Protein AF-A0A6G9QIJ4-F1 (afdb_monomer)

Mean predicted aligned error: 6.13 Å

Secondary structure (DSSP, 8-state):
--HHHHHHHHHHHHHHHHT-HHHHHHHHHHTT--HHHHHHHHHHHHT-SS--HHHHHHHHHHHHHHHHHHHHT-

Foldseek 3Di:
DPPVLLVLLVVLLVCVVVVPPVVLVVSCVVVVHDPVLSVVLVVQQVPDPDRDSVSSSVSVVVSVVVVVVVVVVD

Organism: NCBI:txid1028752

Structure (mmCIF, N/CA/C/O backbone):
data_AF-A0A6G9QIJ4-F1
#
_entry.id   AF-A0A6G9QIJ4-F1
#
loop_
_atom_site.group_PDB
_atom_site.id
_atom_site.type_symbol
_atom_site.label_atom_id
_atom_site.label_alt_id
_atom_site.label_comp_id
_atom_site.label_asym_id
_atom_site.label_entity_id
_atom_site.label_seq_id
_atom_site.pdbx_PDB_ins_code
_atom_site.Cartn_x
_atom_site.Cartn_y
_atom_site.Cartn_z
_atom_site.occupancy
_atom_site.B_iso_or_equiv
_atom_site.auth_seq_id
_atom_site.auth_comp_id
_atom_site.auth_asym_id
_atom_site.auth_atom_id
_atom_site.pdbx_PDB_model_num
ATOM 1 N N . MET A 1 1 ? 6.956 0.088 10.998 1.00 60.62 1 MET A N 1
ATOM 2 C CA . MET A 1 1 ? 6.618 1.006 9.902 1.00 60.62 1 MET A CA 1
ATOM 3 C C . MET A 1 1 ? 7.562 2.193 9.852 1.00 60.62 1 MET A C 1
ATOM 5 O O . MET A 1 1 ? 7.701 2.922 10.826 1.00 60.62 1 MET A O 1
ATOM 9 N N . ASN A 1 2 ? 8.246 2.341 8.720 1.00 76.31 2 ASN A N 1
ATOM 10 C CA . ASN A 1 2 ? 8.975 3.556 8.355 1.00 76.31 2 ASN A CA 1
ATOM 11 C C . ASN A 1 2 ? 7.988 4.570 7.737 1.00 76.31 2 ASN A C 1
ATOM 13 O O . ASN A 1 2 ? 6.990 4.154 7.153 1.00 76.31 2 ASN A O 1
ATOM 17 N N . THR A 1 3 ? 8.283 5.870 7.798 1.00 81.56 3 THR A N 1
ATOM 18 C CA . THR A 1 3 ? 7.422 6.963 7.301 1.00 81.56 3 THR A CA 1
ATOM 19 C C . THR A 1 3 ? 7.033 6.806 5.825 1.00 81.56 3 THR A C 1
ATOM 21 O O . THR A 1 3 ? 5.939 7.197 5.430 1.00 81.56 3 THR A O 1
ATOM 24 N N . LEU A 1 4 ? 7.900 6.194 5.009 1.00 82.75 4 LEU A N 1
ATOM 25 C CA . LEU A 1 4 ? 7.591 5.874 3.611 1.00 82.75 4 LEU A CA 1
ATOM 26 C C . LEU A 1 4 ? 6.449 4.853 3.495 1.00 82.75 4 LEU A C 1
ATOM 28 O O . LEU A 1 4 ? 5.499 5.074 2.755 1.00 82.75 4 LEU A O 1
ATOM 32 N N . ILE A 1 5 ? 6.506 3.784 4.287 1.00 83.06 5 ILE A N 1
ATOM 33 C CA . ILE A 1 5 ? 5.507 2.711 4.260 1.00 83.06 5 ILE A CA 1
ATOM 34 C C . ILE A 1 5 ? 4.168 3.214 4.796 1.00 83.06 5 ILE A C 1
ATOM 36 O O . ILE A 1 5 ? 3.119 2.849 4.282 1.00 83.06 5 ILE A O 1
ATOM 40 N N . GLU A 1 6 ? 4.186 4.077 5.812 1.00 84.94 6 GLU A N 1
ATOM 41 C CA . GLU A 1 6 ? 2.965 4.699 6.335 1.00 84.94 6 GLU A CA 1
ATOM 42 C C . GLU A 1 6 ? 2.254 5.527 5.262 1.00 84.94 6 GLU A C 1
ATOM 44 O O . GLU A 1 6 ? 1.033 5.436 5.117 1.00 84.94 6 GLU A O 1
ATOM 49 N N . TYR A 1 7 ? 3.020 6.290 4.478 1.00 87.88 7 TYR A N 1
ATOM 50 C CA . TYR A 1 7 ? 2.499 7.048 3.346 1.00 87.88 7 TYR A CA 1
ATOM 51 C C . TYR A 1 7 ? 1.934 6.130 2.252 1.00 87.88 7 TYR A C 1
ATOM 53 O O . TYR A 1 7 ? 0.810 6.340 1.795 1.00 87.88 7 TYR A O 1
ATOM 61 N N . GLU A 1 8 ? 2.680 5.095 1.861 1.00 88.06 8 GLU A N 1
ATOM 62 C CA . GLU A 1 8 ? 2.258 4.125 0.843 1.00 88.06 8 GLU A CA 1
ATOM 63 C C . GLU A 1 8 ? 0.990 3.377 1.261 1.00 88.06 8 GLU A C 1
ATOM 65 O O . GLU A 1 8 ? 0.054 3.239 0.472 1.00 88.06 8 GLU A O 1
ATOM 70 N N . ALA A 1 9 ? 0.920 2.963 2.525 1.00 89.81 9 ALA A N 1
ATOM 71 C CA . ALA A 1 9 ? -0.232 2.281 3.088 1.00 89.81 9 ALA A CA 1
ATOM 72 C C . ALA A 1 9 ? -1.461 3.188 3.167 1.00 89.81 9 ALA A C 1
ATOM 74 O O . ALA A 1 9 ? -2.563 2.751 2.839 1.00 89.81 9 ALA A O 1
ATOM 75 N N . SER A 1 10 ? -1.281 4.452 3.563 1.00 90.88 10 SER A N 1
ATOM 76 C CA . SER A 1 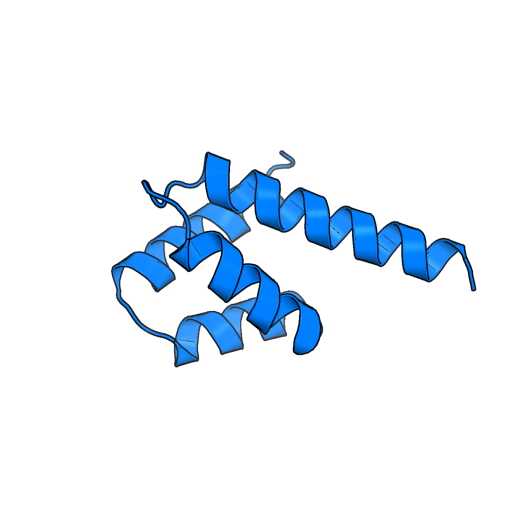10 ? -2.366 5.434 3.575 1.00 90.88 10 SER A CA 1
ATOM 77 C C . SER A 1 10 ? -2.889 5.686 2.163 1.00 90.88 10 SER A C 1
ATOM 79 O O . SER A 1 10 ? -4.103 5.700 1.965 1.00 90.88 10 SER A O 1
ATOM 81 N N . LYS A 1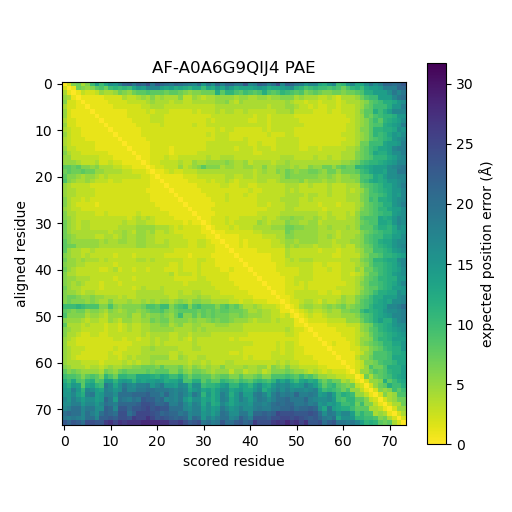 11 ? -2.005 5.817 1.164 1.00 90.44 11 LYS A N 1
ATOM 82 C CA . LYS A 1 11 ? -2.447 6.003 -0.219 1.00 90.44 11 LYS A CA 1
ATOM 83 C C . LYS A 1 11 ? -3.109 4.789 -0.829 1.00 90.44 11 LYS A C 1
ATOM 85 O O . LYS A 1 11 ? -4.110 4.956 -1.519 1.00 90.44 11 LYS A O 1
ATOM 90 N N . LEU A 1 12 ? -2.626 3.588 -0.544 1.00 89.62 12 LEU A N 1
ATOM 91 C CA . LEU A 1 12 ? -3.332 2.386 -0.961 1.00 89.62 12 LEU A CA 1
ATOM 92 C C . LEU A 1 12 ? -4.705 2.290 -0.291 1.00 89.62 12 LEU A C 1
ATOM 94 O O . LEU A 1 12 ? -5.671 2.021 -0.993 1.00 89.62 12 LEU A O 1
ATOM 98 N N . ALA A 1 13 ? -4.834 2.593 1.004 1.00 90.25 13 ALA A N 1
ATOM 99 C CA . ALA A 1 13 ? -6.130 2.592 1.688 1.00 90.25 13 ALA A CA 1
ATOM 100 C C . ALA A 1 13 ? -7.146 3.531 1.012 1.00 90.25 13 ALA A C 1
ATOM 102 O O . ALA A 1 13 ? -8.262 3.105 0.716 1.00 90.25 13 ALA A O 1
ATOM 103 N N . ASP A 1 14 ? -6.734 4.765 0.694 1.00 91.56 14 ASP A N 1
ATOM 104 C CA . ASP A 1 14 ? -7.566 5.737 -0.032 1.00 91.56 14 ASP A CA 1
ATOM 105 C C . ASP A 1 14 ? -8.022 5.193 -1.398 1.00 91.56 14 ASP A C 1
ATOM 107 O O . ASP A 1 14 ? -9.183 5.329 -1.781 1.00 91.56 14 ASP A O 1
ATOM 111 N N . LEU A 1 15 ? -7.099 4.594 -2.159 1.00 90.00 15 LEU A N 1
ATOM 112 C CA . LEU A 1 15 ? -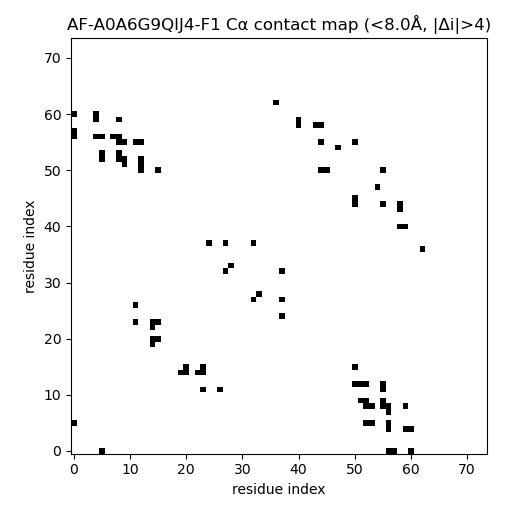7.379 4.071 -3.500 1.00 90.00 15 LEU A CA 1
ATOM 113 C C . LEU A 1 15 ? -8.301 2.847 -3.456 1.00 90.00 15 LEU A C 1
ATOM 115 O O . LEU A 1 15 ? -9.169 2.698 -4.318 1.00 90.00 15 LEU A O 1
ATOM 119 N N . PHE A 1 16 ? -8.144 1.997 -2.440 1.00 89.00 16 PHE A N 1
ATOM 120 C CA . PHE A 1 16 ? -9.024 0.860 -2.189 1.00 89.00 16 PHE A CA 1
ATOM 121 C C . PHE A 1 16 ? -10.447 1.301 -1.842 1.00 89.00 16 PHE A C 1
ATOM 123 O O . PHE A 1 16 ? -11.392 0.743 -2.399 1.00 89.00 16 PHE A O 1
ATOM 130 N N . ASP A 1 17 ? -10.605 2.317 -0.989 1.00 87.88 17 ASP A N 1
ATOM 131 C CA . ASP A 1 17 ? -11.914 2.8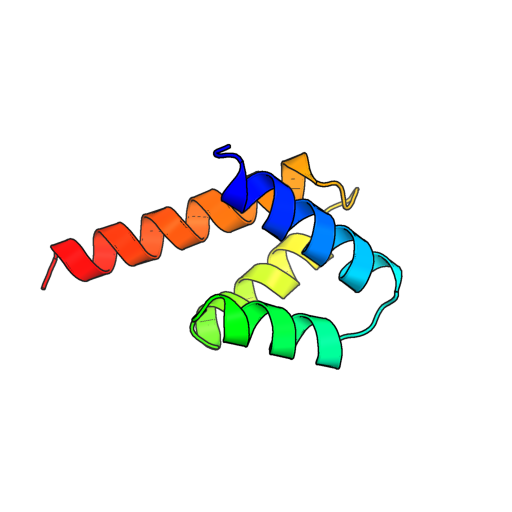84 -0.632 1.00 87.88 17 ASP A CA 1
ATOM 132 C C . ASP A 1 17 ? -12.641 3.463 -1.858 1.00 87.88 17 ASP A C 1
ATOM 134 O O . ASP A 1 17 ? -13.842 3.272 -2.048 1.00 87.88 17 ASP A O 1
ATOM 138 N N . GLN A 1 18 ? -11.887 4.087 -2.765 1.00 88.31 18 GLN A N 1
ATOM 139 C CA . GLN A 1 18 ? -12.410 4.623 -4.024 1.00 88.31 18 GLN A CA 1
ATOM 140 C C . GLN A 1 18 ? -12.748 3.538 -5.061 1.00 88.31 18 GLN A C 1
ATOM 142 O O . GLN A 1 18 ? -13.443 3.819 -6.040 1.00 88.31 18 GLN A O 1
ATOM 147 N N . GLY A 1 19 ? -12.255 2.308 -4.880 1.00 85.38 19 GLY A N 1
ATOM 148 C CA . GLY A 1 19 ? -12.434 1.208 -5.829 1.00 85.38 19 GLY A CA 1
ATOM 149 C C . GLY A 1 19 ? -11.705 1.399 -7.166 1.00 85.38 19 GLY A C 1
ATOM 150 O O . GLY A 1 19 ? -11.983 0.667 -8.122 1.00 85.38 19 GLY A O 1
ATOM 151 N N . ASP A 1 20 ? -10.770 2.351 -7.259 1.00 87.38 20 ASP A N 1
ATOM 152 C CA . ASP A 1 20 ? -10.050 2.659 -8.499 1.00 87.38 20 ASP A CA 1
ATOM 153 C C . ASP A 1 20 ? -8.852 1.723 -8.693 1.00 87.38 20 ASP A C 1
ATOM 155 O O . ASP A 1 20 ? -7.709 2.003 -8.323 1.00 87.38 20 ASP A O 1
ATOM 159 N N . ARG A 1 21 ? -9.126 0.571 -9.308 1.00 86.25 21 ARG A N 1
ATOM 160 C CA . ARG A 1 21 ? -8.117 -0.462 -9.585 1.00 86.25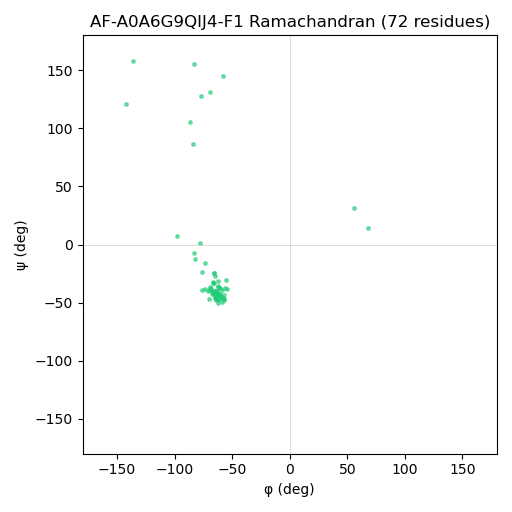 21 ARG A CA 1
ATOM 161 C C . ARG A 1 21 ? -7.002 0.015 -10.510 1.00 86.25 21 ARG A C 1
ATOM 163 O O . ARG A 1 21 ? -5.875 -0.449 -10.371 1.00 86.25 21 ARG A O 1
ATOM 170 N N . ILE A 1 22 ? -7.286 0.927 -11.439 1.00 90.06 22 ILE A N 1
ATOM 171 C CA . ILE A 1 22 ? -6.263 1.428 -12.365 1.00 90.06 22 ILE A CA 1
ATOM 172 C C . ILE A 1 22 ? -5.279 2.302 -11.591 1.00 90.06 22 ILE A C 1
ATOM 174 O O . ILE A 1 22 ? -4.068 2.109 -11.702 1.00 90.06 22 ILE A O 1
ATOM 178 N N . ALA A 1 23 ? -5.794 3.207 -10.758 1.00 90.75 23 ALA A N 1
ATOM 179 C CA . ALA A 1 23 ? -4.962 4.049 -9.911 1.00 90.75 23 ALA A CA 1
ATOM 180 C C . ALA A 1 23 ? -4.142 3.227 -8.901 1.00 90.75 23 ALA A C 1
ATOM 182 O O . ALA A 1 23 ? -2.972 3.542 -8.679 1.00 90.75 23 ALA A O 1
ATOM 183 N N . MET A 1 24 ? -4.699 2.139 -8.349 1.00 90.06 24 MET A N 1
ATOM 184 C CA . MET A 1 24 ? -3.949 1.196 -7.505 1.00 90.06 24 MET A CA 1
ATOM 185 C C . MET A 1 24 ? -2.753 0.587 -8.247 1.00 90.06 24 MET A C 1
ATOM 187 O O . MET A 1 24 ? -1.635 0.624 -7.733 1.00 90.06 24 MET A O 1
ATOM 191 N N . HIS A 1 25 ? -2.959 0.066 -9.460 1.00 89.56 25 HIS A N 1
ATOM 192 C CA . HIS A 1 25 ? -1.874 -0.501 -10.264 1.00 89.56 25 HIS A CA 1
ATOM 193 C C . HIS A 1 25 ? -0.805 0.533 -10.609 1.00 89.56 25 HIS A C 1
ATOM 195 O O . HIS A 1 25 ? 0.371 0.286 -10.361 1.00 89.56 25 HIS A O 1
ATOM 201 N N . MET A 1 26 ? -1.202 1.720 -11.073 1.00 90.00 26 MET A N 1
ATOM 202 C CA . MET A 1 26 ? -0.260 2.807 -11.360 1.00 90.00 26 MET A CA 1
ATOM 203 C C . MET A 1 26 ? 0.548 3.208 -10.121 1.00 90.00 26 MET A C 1
ATOM 205 O O . MET A 1 26 ? 1.744 3.484 -10.209 1.00 90.00 26 MET A O 1
ATOM 209 N N . PHE A 1 27 ? -0.079 3.243 -8.944 1.00 90.44 27 PHE A N 1
ATOM 210 C CA . PHE A 1 27 ? 0.621 3.534 -7.697 1.00 90.44 27 PHE A CA 1
ATOM 211 C C . PHE A 1 27 ? 1.649 2.446 -7.358 1.00 90.44 27 PHE A C 1
ATOM 213 O O . PHE A 1 27 ? 2.800 2.757 -7.054 1.00 90.44 27 PHE A O 1
ATOM 220 N N . MET A 1 28 ? 1.276 1.173 -7.484 1.00 89.06 28 MET A N 1
ATOM 221 C CA . MET A 1 28 ? 2.189 0.054 -7.240 1.00 89.06 28 MET A CA 1
ATOM 222 C C . MET A 1 28 ? 3.330 -0.038 -8.262 1.00 89.06 28 MET A C 1
ATOM 224 O O . MET A 1 28 ? 4.453 -0.391 -7.897 1.00 89.06 28 MET A O 1
ATOM 228 N N . GLU A 1 29 ? 3.087 0.341 -9.515 1.00 88.81 29 GLU A N 1
ATOM 229 C CA . GLU A 1 29 ? 4.136 0.486 -10.529 1.00 88.81 29 GLU A CA 1
ATOM 230 C C . GLU A 1 29 ? 5.145 1.577 -10.151 1.00 88.81 29 GLU A C 1
ATOM 232 O O . GLU A 1 29 ? 6.349 1.362 -10.281 1.00 88.81 29 GLU A O 1
ATOM 237 N N . ASN A 1 30 ? 4.685 2.711 -9.606 1.00 87.12 30 ASN A N 1
ATOM 238 C CA . ASN A 1 30 ? 5.573 3.769 -9.105 1.00 87.12 30 ASN A CA 1
ATOM 239 C C . ASN A 1 30 ? 6.425 3.314 -7.905 1.00 87.12 30 ASN A C 1
ATOM 241 O O . ASN A 1 30 ? 7.538 3.804 -7.719 1.00 87.12 30 ASN A O 1
ATOM 245 N N . MET A 1 31 ? 5.941 2.344 -7.123 1.00 84.56 31 MET A N 1
ATOM 246 C CA . MET A 1 31 ? 6.720 1.679 -6.068 1.00 84.56 31 MET A CA 1
ATOM 247 C C . MET A 1 31 ? 7.701 0.623 -6.61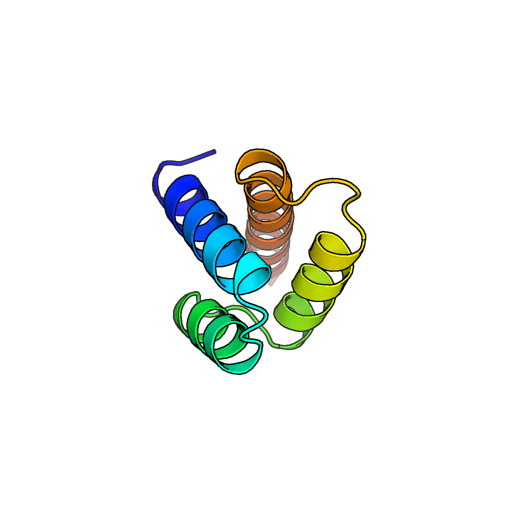6 1.00 84.56 31 MET A C 1
ATOM 249 O O . MET A 1 31 ? 8.394 -0.033 -5.842 1.00 84.56 31 MET A O 1
ATOM 253 N N . HIS A 1 32 ? 7.777 0.442 -7.940 1.00 84.75 32 HIS A N 1
ATOM 254 C CA . HIS A 1 32 ? 8.540 -0.617 -8.612 1.00 84.75 32 HIS A CA 1
ATOM 255 C C . HIS A 1 32 ? 8.163 -2.033 -8.147 1.00 84.75 32 HIS A C 1
ATOM 257 O O . HIS A 1 32 ? 9.002 -2.938 -8.123 1.00 84.75 32 HIS A O 1
ATOM 263 N N . MET A 1 33 ? 6.897 -2.234 -7.773 1.00 84.06 33 MET A N 1
ATOM 264 C CA . MET A 1 33 ? 6.400 -3.524 -7.313 1.00 84.06 33 MET A CA 1
ATOM 265 C C . MET A 1 33 ? 6.180 -4.476 -8.506 1.00 84.06 33 MET A C 1
ATOM 267 O O . MET A 1 33 ? 5.461 -4.112 -9.441 1.00 84.06 33 MET A O 1
ATOM 271 N N . PRO A 1 34 ? 6.739 -5.702 -8.489 1.00 86.31 34 PRO A N 1
ATOM 272 C CA . PRO A 1 34 ? 6.487 -6.720 -9.509 1.00 86.31 34 PRO A CA 1
ATOM 273 C C . PRO A 1 34 ? 4.998 -7.065 -9.620 1.00 86.31 34 PRO A C 1
ATOM 275 O O . PRO A 1 34 ? 4.301 -7.104 -8.607 1.00 86.31 34 PRO A O 1
ATOM 278 N N . ILE A 1 35 ? 4.504 -7.351 -10.830 1.00 84.31 35 ILE A N 1
ATOM 279 C CA . ILE A 1 35 ? 3.075 -7.628 -11.093 1.00 84.31 35 ILE A CA 1
ATOM 280 C C . ILE A 1 35 ? 2.536 -8.784 -10.235 1.00 84.31 35 ILE A C 1
ATOM 282 O O . ILE A 1 35 ? 1.405 -8.743 -9.754 1.00 84.31 35 ILE A O 1
ATOM 286 N N . ASP A 1 36 ? 3.346 -9.813 -10.015 1.00 85.62 36 ASP A N 1
ATOM 287 C CA . ASP A 1 36 ? 3.034 -10.946 -9.147 1.00 85.62 36 ASP A CA 1
ATOM 288 C C . ASP A 1 36 ? 2.829 -10.529 -7.682 1.00 85.62 36 ASP A C 1
ATOM 290 O O . ASP A 1 36 ? 1.941 -11.062 -7.014 1.00 85.62 36 ASP A O 1
ATOM 294 N N . VAL A 1 37 ? 3.577 -9.534 -7.201 1.00 86.06 37 VAL A N 1
ATOM 295 C CA . VAL A 1 37 ? 3.408 -8.958 -5.861 1.00 86.06 37 VAL A CA 1
ATOM 296 C C . VAL A 1 37 ? 2.193 -8.034 -5.813 1.00 86.06 37 VAL A C 1
ATOM 298 O O . VAL A 1 37 ? 1.443 -8.093 -4.845 1.00 86.06 37 VAL A O 1
ATOM 301 N N . GLN A 1 38 ? 1.941 -7.247 -6.864 1.00 88.44 38 GLN A N 1
ATOM 302 C CA . GLN A 1 38 ? 0.750 -6.392 -6.947 1.00 88.44 38 GLN A CA 1
ATOM 303 C C . GLN A 1 38 ? -0.536 -7.207 -6.800 1.00 88.44 38 GLN A C 1
ATOM 305 O O . GLN A 1 38 ? -1.409 -6.863 -6.007 1.00 88.44 38 GLN A O 1
ATOM 310 N N . ASN A 1 39 ? -0.640 -8.317 -7.539 1.00 87.31 39 ASN A N 1
ATOM 311 C CA . ASN A 1 39 ? -1.817 -9.182 -7.494 1.00 87.31 39 ASN A CA 1
ATOM 312 C C . ASN A 1 39 ? -2.023 -9.787 -6.102 1.00 87.31 39 ASN A C 1
ATOM 314 O O . ASN A 1 39 ? -3.122 -9.693 -5.561 1.00 87.31 39 ASN A O 1
ATOM 318 N N . LYS A 1 40 ? -0.965 -10.336 -5.493 1.00 88.69 40 LYS A N 1
ATOM 319 C CA . LYS A 1 40 ? -1.044 -10.909 -4.141 1.00 88.69 40 LYS A CA 1
ATOM 320 C C . LYS A 1 40 ? -1.397 -9.867 -3.084 1.00 88.69 40 LYS A C 1
ATOM 322 O O . LYS A 1 40 ? -2.222 -10.127 -2.215 1.00 88.69 40 LYS A O 1
ATOM 327 N N . LEU A 1 41 ? -0.810 -8.674 -3.177 1.00 88.62 41 LEU A N 1
ATOM 328 C CA . LEU A 1 41 ? -1.100 -7.571 -2.268 1.00 88.62 41 LEU A CA 1
ATOM 329 C C . LEU A 1 41 ? -2.568 -7.149 -2.376 1.00 88.62 41 LEU A C 1
ATOM 331 O O . LEU A 1 41 ? -3.226 -6.961 -1.356 1.00 88.62 41 LEU A O 1
ATOM 335 N N . MET A 1 42 ? -3.115 -7.065 -3.590 1.00 88.06 42 MET A N 1
ATOM 336 C CA . MET A 1 42 ? -4.535 -6.763 -3.769 1.00 88.06 42 MET A CA 1
ATOM 337 C C . MET A 1 42 ? -5.454 -7.861 -3.234 1.00 88.06 42 MET A C 1
ATOM 339 O O . MET A 1 42 ? -6.489 -7.541 -2.645 1.00 88.06 42 MET A O 1
ATOM 343 N N . GLU A 1 43 ? -5.101 -9.132 -3.427 1.00 89.44 43 GLU A N 1
ATOM 344 C CA . GLU A 1 43 ? -5.845 -10.265 -2.868 1.00 89.44 43 GLU A CA 1
ATOM 345 C C . GLU A 1 43 ? -5.841 -10.236 -1.335 1.00 89.44 43 GLU A C 1
ATOM 347 O O . GLU A 1 43 ? -6.902 -10.356 -0.723 1.00 89.44 43 GLU A O 1
ATOM 352 N N . GLU A 1 44 ? -4.683 -10.003 -0.712 1.00 89.44 44 GLU A N 1
ATOM 353 C CA . GLU A 1 44 ? -4.566 -9.902 0.746 1.00 89.44 44 GLU A CA 1
ATOM 354 C C . GLU A 1 44 ? -5.353 -8.723 1.313 1.00 89.44 44 GLU A C 1
ATOM 356 O O . GLU A 1 44 ? -6.086 -8.898 2.286 1.00 89.44 44 GLU A O 1
ATOM 361 N N . ILE A 1 45 ? -5.258 -7.539 0.699 1.00 87.94 45 ILE A N 1
ATOM 362 C CA . ILE A 1 45 ? -6.009 -6.362 1.153 1.00 87.94 45 ILE A CA 1
ATOM 363 C C . ILE A 1 45 ? -7.514 -6.584 0.984 1.00 87.94 45 ILE A C 1
ATOM 365 O O . ILE A 1 45 ? -8.285 -6.255 1.882 1.00 87.94 45 ILE A O 1
ATOM 369 N N . SER A 1 46 ? -7.941 -7.198 -0.123 1.00 87.38 46 SER A N 1
ATOM 370 C CA . SER A 1 46 ? -9.356 -7.524 -0.358 1.00 87.38 46 SER A CA 1
ATOM 371 C C . SER A 1 46 ? -9.899 -8.567 0.626 1.00 87.38 46 SER A C 1
ATOM 373 O O . SER A 1 46 ? -11.106 -8.624 0.851 1.00 87.38 46 SER A O 1
ATOM 375 N N . ALA A 1 47 ? -9.027 -9.397 1.205 1.00 89.75 47 ALA A N 1
ATOM 376 C CA . ALA A 1 47 ? -9.381 -10.375 2.230 1.00 89.75 47 ALA A CA 1
ATOM 377 C C . ALA A 1 47 ? -9.437 -9.779 3.650 1.00 89.75 47 ALA A C 1
ATOM 379 O O . ALA A 1 47 ? -9.864 -10.463 4.586 1.00 89.75 47 ALA A O 1
ATOM 380 N N . LEU A 1 48 ? -9.020 -8.522 3.841 1.00 86.56 48 LEU A N 1
ATOM 381 C CA . LEU A 1 48 ? -9.114 -7.859 5.136 1.00 86.56 48 LEU A CA 1
ATOM 382 C C . LEU A 1 48 ? -10.576 -7.574 5.490 1.00 86.56 48 LEU A C 1
ATOM 384 O O . LEU A 1 48 ? -11.321 -6.961 4.733 1.00 86.56 48 LEU A O 1
ATOM 388 N N . ASN A 1 49 ? -10.964 -7.938 6.714 1.00 81.69 49 ASN A N 1
ATOM 389 C CA .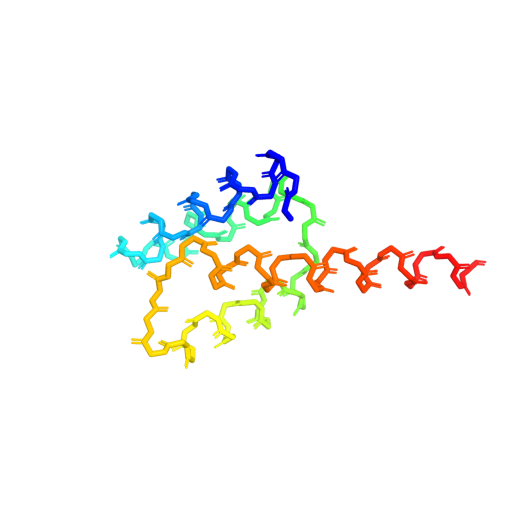 ASN A 1 49 ? -12.268 -7.556 7.269 1.00 81.69 49 ASN A CA 1
ATOM 390 C C . ASN A 1 49 ? -12.389 -6.038 7.485 1.00 81.69 49 ASN A C 1
ATOM 392 O O . ASN A 1 49 ? -13.494 -5.504 7.554 1.00 81.69 49 ASN A O 1
ATOM 396 N N . HIS A 1 50 ? -11.254 -5.354 7.640 1.00 82.44 50 HIS A N 1
ATOM 397 C CA . HIS A 1 50 ? -11.175 -3.912 7.789 1.00 82.44 50 HIS A CA 1
ATOM 398 C C . HIS A 1 50 ? -9.939 -3.401 7.052 1.00 82.44 50 HIS A C 1
ATOM 400 O O . HIS A 1 50 ? -8.821 -3.829 7.339 1.00 82.44 50 HIS A O 1
ATOM 406 N N . ILE A 1 51 ? -10.158 -2.518 6.080 1.00 84.81 51 ILE A N 1
ATOM 407 C CA . ILE A 1 51 ? -9.088 -1.897 5.307 1.00 84.81 51 ILE A CA 1
ATOM 408 C C . ILE A 1 51 ? -8.633 -0.662 6.080 1.00 84.81 51 ILE A C 1
ATOM 410 O O . ILE A 1 51 ? -9.327 0.350 6.116 1.00 84.81 51 ILE A O 1
ATOM 414 N N . ASP A 1 52 ? -7.472 -0.762 6.719 1.00 84.94 52 ASP A N 1
ATOM 415 C CA . ASP A 1 52 ? -6.846 0.344 7.433 1.00 84.94 52 ASP A CA 1
ATOM 416 C C . ASP A 1 52 ? -5.344 0.421 7.141 1.00 84.94 52 ASP A C 1
ATOM 418 O O . ASP A 1 52 ? -4.702 -0.565 6.763 1.00 84.94 52 ASP A O 1
ATOM 422 N N . GLN A 1 53 ? -4.779 1.611 7.348 1.00 87.12 53 GLN A N 1
ATOM 423 C CA . GLN A 1 53 ? -3.372 1.904 7.084 1.00 87.12 53 GLN A CA 1
ATOM 424 C C . GLN A 1 53 ? -2.419 0.932 7.796 1.00 87.12 53 GLN A C 1
ATOM 426 O O . GLN A 1 53 ? -1.407 0.550 7.215 1.00 87.12 53 GLN A O 1
ATOM 431 N N . ASN A 1 54 ? -2.706 0.510 9.034 1.00 87.69 54 ASN A N 1
ATOM 432 C CA . ASN A 1 54 ? -1.797 -0.388 9.747 1.00 87.69 54 ASN A CA 1
ATOM 433 C C . ASN A 1 54 ? -1.813 -1.793 9.151 1.00 87.69 54 ASN A C 1
ATOM 435 O O . ASN A 1 54 ? -0.760 -2.427 9.050 1.00 87.69 54 ASN A O 1
ATOM 439 N N . SER A 1 55 ? -2.991 -2.287 8.771 1.00 88.50 55 SER A N 1
ATOM 440 C CA . SER A 1 55 ? -3.127 -3.596 8.132 1.00 88.50 55 SER A CA 1
ATOM 441 C C . SER A 1 55 ? -2.421 -3.618 6.776 1.00 88.50 55 SER A C 1
ATOM 443 O O . SER A 1 55 ? -1.610 -4.509 6.525 1.00 88.50 55 SER A O 1
ATOM 445 N N . ILE A 1 56 ? -2.628 -2.587 5.952 1.00 88.19 56 ILE A N 1
ATOM 446 C CA . ILE A 1 56 ? -1.952 -2.449 4.654 1.00 88.19 56 ILE A CA 1
ATOM 447 C C . ILE A 1 56 ? -0.438 -2.271 4.829 1.00 88.19 56 ILE A C 1
ATOM 449 O O . ILE A 1 56 ? 0.343 -2.900 4.121 1.00 88.19 56 ILE A O 1
ATOM 453 N N . GLY A 1 57 ? 0.003 -1.468 5.797 1.00 88.25 57 GLY A N 1
ATOM 454 C CA . GLY A 1 57 ? 1.426 -1.234 6.045 1.00 88.25 57 GLY A CA 1
ATOM 455 C C . GLY A 1 57 ? 2.188 -2.507 6.410 1.00 88.25 57 GLY A C 1
ATOM 456 O O . GLY A 1 57 ? 3.298 -2.713 5.925 1.00 88.25 57 GLY A O 1
ATOM 457 N N . LYS A 1 58 ? 1.572 -3.412 7.182 1.00 88.12 58 LYS A N 1
ATOM 458 C CA . LYS A 1 58 ? 2.152 -4.734 7.479 1.00 88.12 58 LYS A CA 1
ATOM 459 C C . LYS A 1 58 ? 2.281 -5.606 6.234 1.00 88.12 58 LYS A C 1
ATOM 461 O O . LYS A 1 58 ? 3.282 -6.304 6.089 1.00 88.12 58 LYS A O 1
ATOM 466 N N . ILE A 1 59 ? 1.283 -5.560 5.354 1.00 87.44 59 ILE A N 1
ATOM 467 C CA . ILE A 1 59 ? 1.290 -6.286 4.081 1.00 87.44 59 ILE A CA 1
ATOM 468 C C . ILE A 1 59 ? 2.447 -5.769 3.212 1.00 87.44 59 ILE A C 1
ATOM 470 O O . ILE A 1 59 ? 3.291 -6.553 2.780 1.00 87.44 59 ILE A O 1
ATOM 474 N N . ILE A 1 60 ? 2.564 -4.448 3.043 1.00 85.31 60 ILE A N 1
ATOM 475 C CA . ILE A 1 60 ? 3.662 -3.815 2.294 1.00 85.31 60 ILE A CA 1
ATOM 476 C C . ILE A 1 60 ? 5.027 -4.151 2.914 1.00 85.31 60 ILE A C 1
ATOM 478 O O . ILE A 1 60 ? 5.938 -4.531 2.180 1.00 85.31 60 ILE A O 1
ATOM 482 N N . GLU A 1 61 ? 5.183 -4.071 4.244 1.00 84.50 61 GLU A N 1
ATOM 483 C CA . GLU A 1 61 ? 6.431 -4.444 4.938 1.00 84.50 61 GLU A CA 1
ATOM 484 C C . GLU A 1 61 ? 6.830 -5.894 4.641 1.00 84.50 61 GLU A C 1
ATOM 486 O O . GLU A 1 61 ? 7.998 -6.160 4.353 1.00 84.50 61 GLU A O 1
ATOM 491 N N . ASN A 1 62 ? 5.871 -6.821 4.660 1.00 83.38 62 ASN A N 1
ATOM 492 C CA . ASN A 1 62 ? 6.120 -8.237 4.402 1.00 83.38 62 ASN A CA 1
ATOM 493 C C . ASN A 1 62 ? 6.603 -8.487 2.961 1.00 83.38 62 ASN A C 1
ATOM 495 O O . ASN A 1 62 ? 7.555 -9.240 2.729 1.00 83.38 62 ASN A O 1
ATOM 499 N N . TYR A 1 63 ? 5.998 -7.803 1.986 1.00 78.88 63 TYR A N 1
ATOM 500 C CA . TYR A 1 63 ? 6.398 -7.899 0.581 1.00 78.88 63 TYR A CA 1
ATOM 501 C C . TYR A 1 63 ? 7.719 -7.179 0.283 1.00 78.88 63 TYR A C 1
ATOM 503 O O . TYR A 1 63 ? 8.552 -7.707 -0.456 1.00 78.88 63 TYR A O 1
ATOM 511 N N . GLY A 1 64 ? 7.957 -6.019 0.897 1.00 67.69 64 GLY A N 1
ATOM 512 C CA . GLY A 1 64 ? 9.220 -5.287 0.792 1.00 67.69 64 GLY A CA 1
ATOM 513 C C . GLY A 1 64 ? 10.398 -6.055 1.398 1.00 67.69 64 GLY A C 1
ATOM 514 O O . GLY A 1 64 ? 11.476 -6.100 0.804 1.00 67.69 64 GLY A O 1
ATOM 515 N N . GLN A 1 65 ? 10.194 -6.723 2.540 1.00 59.97 65 GLN A N 1
ATOM 516 C CA . GLN A 1 65 ? 11.202 -7.606 3.137 1.00 59.97 65 GLN A CA 1
ATOM 517 C C . GLN A 1 65 ? 11.452 -8.853 2.285 1.00 59.97 65 GLN A C 1
ATOM 519 O O . GLN A 1 65 ? 12.612 -9.201 2.067 1.00 59.97 65 GLN A O 1
ATOM 524 N N . SER A 1 66 ? 10.399 -9.479 1.750 1.00 55.28 66 SER A N 1
ATOM 525 C CA . SER A 1 66 ? 10.536 -10.653 0.876 1.00 55.28 66 SER A CA 1
ATOM 526 C C . SER A 1 66 ? 11.377 -10.343 -0.368 1.00 55.28 66 SER A C 1
ATOM 528 O O . SER A 1 66 ? 12.328 -11.066 -0.659 1.00 55.28 66 SER A O 1
ATOM 530 N N . GLN A 1 67 ? 11.132 -9.205 -1.030 1.00 54.28 67 GLN A N 1
ATOM 531 C CA . GLN A 1 67 ? 11.934 -8.777 -2.184 1.00 54.28 67 GLN A CA 1
ATOM 532 C C . GLN A 1 67 ? 13.388 -8.443 -1.826 1.00 54.28 67 GLN A C 1
ATOM 534 O O . GLN A 1 67 ? 14.292 -8.654 -2.637 1.00 54.28 67 GLN A O 1
ATOM 539 N N . PHE A 1 68 ? 13.642 -7.909 -0.627 1.00 48.00 68 PHE A N 1
ATOM 540 C CA . PHE A 1 68 ? 15.004 -7.637 -0.164 1.00 48.00 68 PHE A CA 1
ATOM 541 C C . PHE A 1 68 ? 15.770 -8.939 0.117 1.00 48.00 68 PHE A C 1
ATOM 543 O O . PHE A 1 68 ? 16.942 -9.055 -0.243 1.00 48.00 68 PHE A O 1
ATOM 550 N N . SER A 1 69 ? 15.105 -9.941 0.698 1.00 45.47 69 SER A N 1
ATOM 551 C CA . SER A 1 69 ? 15.682 -11.267 0.941 1.00 45.47 69 SER A CA 1
ATOM 552 C C . SER A 1 69 ? 15.984 -12.031 -0.353 1.00 45.47 69 SER A C 1
ATOM 554 O O . SER A 1 69 ? 17.060 -12.621 -0.455 1.00 45.47 69 SER A O 1
ATOM 556 N N . GLU A 1 70 ? 15.102 -11.971 -1.356 1.00 46.59 70 GLU A N 1
ATOM 557 C CA . GLU A 1 70 ? 15.320 -12.613 -2.665 1.00 46.59 70 GLU A CA 1
ATOM 558 C C . GLU A 1 70 ? 16.476 -11.975 -3.456 1.00 46.59 70 GLU A C 1
ATOM 560 O O . GLU A 1 70 ? 17.207 -12.669 -4.157 1.00 46.59 70 GLU A O 1
ATOM 565 N N . ARG A 1 71 ? 16.710 -10.664 -3.307 1.00 45.62 71 ARG A N 1
ATOM 566 C CA . ARG A 1 71 ? 17.847 -9.972 -3.948 1.00 45.62 71 ARG A CA 1
ATOM 567 C C . ARG A 1 71 ? 19.196 -10.237 -3.275 1.00 45.62 71 ARG A C 1
ATOM 569 O O . ARG A 1 71 ? 20.221 -10.089 -3.926 1.00 45.62 71 ARG A O 1
ATOM 576 N N . LEU A 1 72 ? 19.204 -10.602 -1.992 1.00 47.69 72 LEU A N 1
ATOM 577 C CA . LEU A 1 72 ? 20.413 -10.956 -1.233 1.00 47.69 72 LEU A CA 1
ATOM 578 C C . LEU A 1 72 ? 20.863 -12.409 -1.444 1.00 47.69 72 LEU A C 1
ATOM 580 O O . LEU A 1 72 ? 21.959 -12.770 -1.021 1.00 47.69 72 LEU A O 1
ATOM 584 N N . THR A 1 73 ? 20.017 -13.242 -2.053 1.00 48.19 73 THR A N 1
ATOM 585 C CA . THR A 1 73 ? 20.312 -14.655 -2.342 1.00 48.19 73 THR A CA 1
ATOM 586 C C . THR A 1 73 ? 20.785 -14.913 -3.779 1.00 48.19 73 THR A C 1
ATOM 588 O O . THR A 1 73 ? 20.973 -16.074 -4.146 1.00 48.19 73 THR A O 1
ATOM 591 N N . LEU A 1 74 ? 21.026 -13.856 -4.565 1.00 41.03 74 LEU A N 1
ATOM 592 C CA . LEU A 1 74 ? 21.639 -13.894 -5.901 1.00 41.03 74 LEU A CA 1
ATOM 593 C C . LEU A 1 74 ? 23.072 -13.351 -5.863 1.00 41.03 74 LEU A C 1
ATOM 595 O O . LEU A 1 74 ? 23.902 -13.879 -6.636 1.00 41.03 74 LEU A O 1
#

Solvent-accessible surface are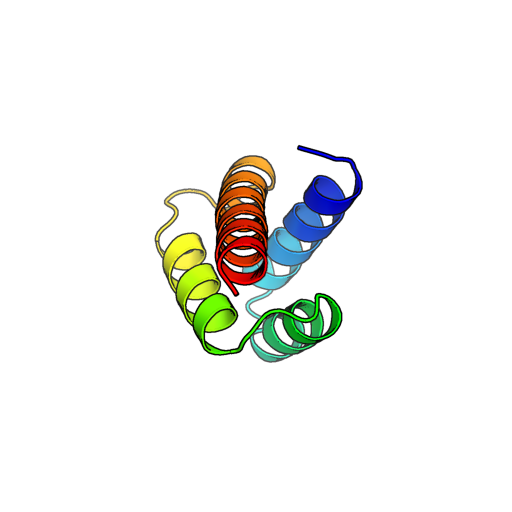a (backbone atoms only — not comparable to full-atom values): 4267 Å² total; per-residue (Å²): 133,54,77,66,44,52,52,52,14,43,52,48,40,55,32,59,76,70,65,40,65,65,61,46,50,56,52,40,50,75,69,69,49,53,69,75,53,51,53,51,52,52,53,55,55,70,67,42,96,65,84,40,42,69,61,43,27,53,52,51,52,53,54,56,49,52,56,53,54,60,64,74,75,111

pLDDT: mean 81.3, std 13.65, range [41.03, 91.56]

Sequence (74 aa):
MNT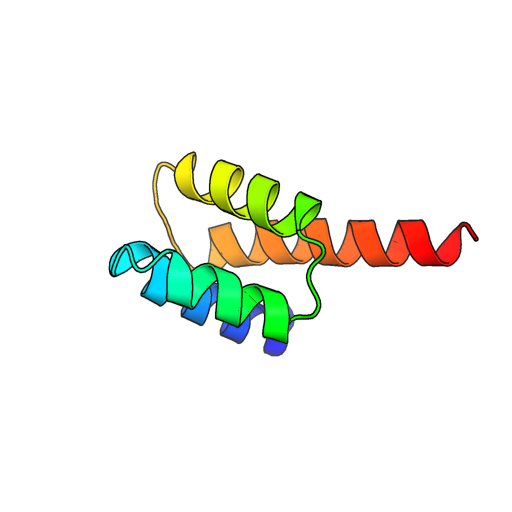LIEYEASKLADLFDQGDRIAMHMFMENMHMPIDVQNKLMEEISALNHIDQNSIGKIIENYGQSQFSERLTL

Radius of gyration: 11.88 Å; Cα contacts (8 Å, |Δi|>4): 48; chains: 1; bounding box: 34×22×22 Å